Protein AF-A0A537ZH31-F1 (afdb_monomer_lite)

pLDDT: mean 86.93, std 9.53, range [62.97, 97.06]

Sequence (121 aa):
MSYESYLPGYWIRGWSGKWDDLPAAHFTSIAFDLACLVGLALVGLRFGGAPLAGALPFAWAAYPFTQYVSSSNTNDTIPAAFLIWGFWLVTSAWARGIFAALSSWTKFATLVVAPMWLTYP

Structure (mmCIF, N/CA/C/O backbone):
data_AF-A0A537ZH31-F1
#
_entry.id   AF-A0A537ZH31-F1
#
loop_
_atom_site.group_PDB
_atom_site.id
_atom_site.type_symbol
_atom_site.label_atom_id
_atom_site.label_alt_id
_atom_site.label_comp_id
_atom_site.label_asym_id
_atom_site.label_entity_id
_atom_site.label_seq_id
_atom_site.pdbx_PDB_ins_code
_atom_site.Cartn_x
_atom_site.Cartn_y
_atom_site.Cartn_z
_atom_site.occupancy
_atom_site.B_iso_or_equiv
_atom_site.auth_seq_id
_atom_site.auth_comp_id
_atom_site.auth_asym_id
_atom_site.auth_atom_id
_atom_site.pdbx_PDB_model_num
ATOM 1 N N . MET A 1 1 ? 16.050 -5.476 1.645 1.00 70.00 1 MET A N 1
ATOM 2 C CA . MET A 1 1 ? 14.801 -5.655 0.865 1.00 70.00 1 MET A CA 1
ATOM 3 C C . MET A 1 1 ? 14.870 -5.094 -0.550 1.00 70.00 1 MET A C 1
ATOM 5 O O . MET A 1 1 ? 14.326 -5.716 -1.455 1.00 70.00 1 MET A O 1
ATOM 9 N N . SER A 1 2 ? 15.489 -3.929 -0.767 1.00 69.38 2 SER A N 1
ATOM 10 C CA . SER A 1 2 ? 15.463 -3.272 -2.077 1.00 69.38 2 SER A CA 1
ATOM 11 C C . SER A 1 2 ? 16.132 -4.098 -3.188 1.00 69.38 2 SER A C 1
ATOM 13 O O . SER A 1 2 ? 15.527 -4.307 -4.231 1.00 69.38 2 SER A O 1
ATOM 15 N N . TYR A 1 3 ? 17.326 -4.651 -2.954 1.00 69.38 3 TYR A N 1
ATOM 16 C CA . TYR A 1 3 ? 18.035 -5.464 -3.956 1.00 69.38 3 TYR A CA 1
ATOM 17 C C . TYR A 1 3 ? 17.472 -6.886 -4.081 1.00 69.38 3 TYR A C 1
ATOM 19 O O . TYR A 1 3 ? 17.415 -7.456 -5.166 1.00 69.38 3 TYR A O 1
ATOM 27 N N . GLU A 1 4 ? 17.012 -7.452 -2.972 1.00 73.50 4 GLU A N 1
ATOM 28 C CA . GLU A 1 4 ? 16.483 -8.811 -2.895 1.00 73.50 4 GLU A CA 1
ATOM 29 C C . GLU A 1 4 ? 15.164 -8.948 -3.668 1.00 73.50 4 GLU A C 1
ATOM 31 O O . GLU A 1 4 ? 14.856 -10.012 -4.197 1.00 73.50 4 GLU A O 1
ATOM 36 N N . SER A 1 5 ? 14.411 -7.854 -3.803 1.00 69.31 5 SER A N 1
ATOM 37 C CA . SER A 1 5 ? 13.161 -7.807 -4.567 1.00 69.31 5 SER A CA 1
ATOM 38 C C . SER A 1 5 ? 13.322 -8.055 -6.073 1.00 69.31 5 SER A C 1
ATOM 40 O O . SER A 1 5 ? 12.347 -8.392 -6.746 1.00 69.31 5 SER A O 1
ATOM 42 N N . TYR A 1 6 ? 14.541 -7.931 -6.604 1.00 72.00 6 TYR A N 1
ATOM 43 C CA . TYR A 1 6 ? 14.856 -8.218 -8.003 1.00 72.00 6 TYR A CA 1
ATOM 44 C C . TYR A 1 6 ? 15.203 -9.694 -8.243 1.00 72.00 6 TYR A C 1
ATOM 46 O O . TYR A 1 6 ? 15.203 -10.136 -9.392 1.00 72.00 6 TYR A O 1
ATOM 54 N N . LEU A 1 7 ? 15.466 -10.479 -7.185 1.00 79.25 7 LEU A N 1
ATOM 55 C CA . LEU A 1 7 ? 15.885 -11.883 -7.300 1.00 79.25 7 LEU A CA 1
ATOM 56 C C . LEU A 1 7 ? 14.883 -12.762 -8.065 1.00 79.25 7 LEU A C 1
ATOM 58 O O . LEU A 1 7 ? 15.332 -13.519 -8.924 1.00 79.25 7 LEU A O 1
ATOM 62 N N . PRO A 1 8 ? 13.552 -12.660 -7.852 1.00 73.44 8 P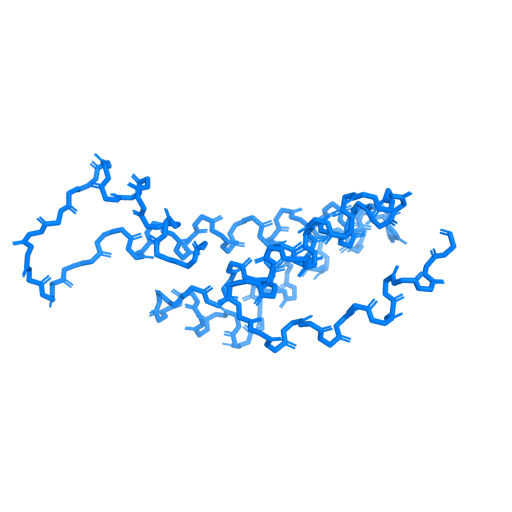RO A N 1
ATOM 63 C CA . PRO A 1 8 ? 12.599 -13.462 -8.618 1.00 73.44 8 PRO A CA 1
ATOM 64 C C . PRO A 1 8 ? 12.651 -13.156 -10.121 1.00 73.44 8 PRO A C 1
ATOM 66 O O . PRO A 1 8 ? 12.688 -14.071 -10.940 1.00 73.44 8 PRO A O 1
ATOM 69 N N . GLY A 1 9 ? 12.718 -11.873 -10.492 1.00 67.94 9 GLY A N 1
ATOM 70 C CA . GLY A 1 9 ? 12.831 -11.454 -11.890 1.00 67.94 9 GLY A CA 1
ATOM 71 C C . GLY A 1 9 ? 14.158 -11.883 -12.521 1.00 67.94 9 GLY A C 1
ATOM 72 O O . GLY A 1 9 ? 14.175 -12.372 -13.650 1.00 67.94 9 GLY A O 1
ATOM 73 N N . TYR A 1 10 ? 15.255 -11.785 -11.764 1.00 72.25 10 TYR A N 1
ATOM 74 C CA . TYR A 1 10 ? 16.574 -12.272 -12.166 1.00 72.25 10 TYR A CA 1
ATOM 75 C C . TYR A 1 10 ? 16.583 -13.789 -12.396 1.00 72.25 10 TYR A C 1
ATOM 77 O O . TYR A 1 10 ? 17.122 -14.247 -13.397 1.00 72.25 10 TYR A O 1
ATOM 85 N N . TRP A 1 11 ? 15.960 -14.584 -11.524 1.00 74.75 11 TRP A N 1
ATOM 86 C CA . TRP A 1 11 ? 15.910 -16.040 -11.693 1.00 74.75 11 TRP A CA 1
ATOM 87 C C . TRP A 1 11 ? 15.051 -16.487 -12.879 1.00 74.75 11 TRP A C 1
ATOM 89 O O . TRP A 1 11 ? 15.370 -17.498 -13.498 1.00 74.75 11 TRP A O 1
ATOM 99 N N . ILE A 1 12 ? 13.994 -15.745 -13.223 1.00 73.44 12 ILE A N 1
ATOM 100 C CA . ILE A 1 12 ? 13.119 -16.083 -14.357 1.00 73.44 12 ILE A CA 1
ATOM 101 C C . ILE A 1 12 ? 13.730 -15.644 -15.696 1.00 73.44 12 ILE A C 1
ATOM 103 O O . ILE A 1 12 ? 13.599 -16.354 -16.691 1.00 73.44 12 ILE A O 1
ATOM 107 N N . ARG A 1 13 ? 14.350 -14.458 -15.755 1.00 66.81 13 ARG A N 1
ATOM 108 C CA . ARG A 1 13 ? 14.764 -13.811 -17.018 1.00 66.81 13 ARG A CA 1
ATOM 109 C C . ARG A 1 13 ? 16.280 -13.689 -17.205 1.00 66.81 13 ARG A C 1
ATOM 111 O O . ARG A 1 13 ? 16.713 -13.382 -18.311 1.00 66.81 13 ARG A O 1
ATOM 118 N N . GLY A 1 14 ? 17.075 -13.942 -16.168 1.00 66.38 14 GLY A N 1
ATOM 119 C CA . GLY A 1 14 ? 18.524 -13.749 -16.176 1.00 66.38 14 GLY A CA 1
ATOM 120 C C . GLY A 1 14 ? 18.945 -12.276 -16.226 1.00 66.38 14 GLY A C 1
ATOM 121 O O . GLY A 1 14 ? 18.123 -11.360 -16.270 1.00 66.38 14 GLY A O 1
ATOM 122 N N . TRP A 1 15 ? 20.257 -12.050 -16.230 1.00 69.81 15 TRP A N 1
ATOM 123 C CA . TRP A 1 15 ? 20.868 -10.751 -16.505 1.00 69.81 15 TRP A CA 1
ATOM 124 C C . TRP A 1 15 ? 22.006 -10.947 -17.498 1.00 69.81 15 TRP A C 1
ATOM 126 O O . TRP A 1 15 ? 22.812 -11.865 -17.355 1.00 69.81 15 TRP A O 1
ATOM 136 N N . SER A 1 16 ? 22.080 -10.077 -18.496 1.00 68.81 16 SER A N 1
ATOM 137 C CA . SER A 1 16 ? 23.122 -10.106 -19.523 1.00 68.81 16 SER A CA 1
ATOM 138 C C . SER A 1 16 ? 24.468 -9.533 -19.048 1.00 68.81 16 SER A C 1
ATOM 140 O O . SER A 1 16 ? 25.460 -9.631 -19.770 1.00 68.81 16 SER A O 1
ATOM 142 N N . GLY A 1 17 ? 24.513 -8.894 -17.870 1.00 67.56 17 GLY A N 1
ATOM 143 C CA . GLY A 1 17 ? 25.688 -8.167 -17.373 1.00 67.56 17 GLY A CA 1
ATOM 144 C C . GLY A 1 17 ? 25.838 -6.749 -17.937 1.00 67.56 17 GLY A C 1
ATOM 145 O O . GLY A 1 17 ? 26.800 -6.058 -17.602 1.00 67.56 17 GLY A O 1
ATOM 146 N N . LYS A 1 18 ? 24.911 -6.299 -18.791 1.00 66.50 18 LYS A N 1
ATOM 147 C CA . LYS A 1 18 ? 24.897 -4.951 -19.372 1.00 66.50 18 LYS A CA 1
ATOM 148 C C . LYS A 1 18 ? 23.724 -4.141 -18.820 1.00 66.50 18 LYS A C 1
ATOM 150 O O . LYS A 1 18 ? 22.788 -4.681 -18.235 1.00 66.50 18 LYS A O 1
ATOM 155 N N . TRP A 1 19 ? 23.812 -2.822 -18.971 1.00 62.97 19 TRP A N 1
ATOM 156 C CA . TRP A 1 19 ? 22.700 -1.896 -18.741 1.00 62.97 19 TRP A CA 1
ATOM 157 C C . TRP A 1 19 ? 21.808 -1.868 -19.988 1.00 62.97 19 TRP A C 1
ATOM 159 O O . TRP A 1 19 ? 21.792 -0.898 -20.740 1.00 62.97 19 TRP A O 1
ATOM 169 N N . ASP A 1 20 ? 21.167 -2.997 -20.265 1.00 71.31 20 ASP A N 1
ATOM 170 C CA . ASP A 1 20 ? 20.261 -3.198 -21.393 1.00 71.31 20 ASP A CA 1
ATOM 171 C C . ASP A 1 20 ? 18.805 -3.294 -20.904 1.00 71.31 20 ASP A C 1
ATOM 173 O O . ASP A 1 20 ? 18.329 -2.373 -20.248 1.00 71.31 20 ASP A O 1
ATOM 177 N N . ASP A 1 21 ? 18.078 -4.367 -21.214 1.00 64.38 21 ASP A N 1
ATOM 178 C CA . ASP A 1 21 ? 16.613 -4.446 -21.076 1.00 64.38 21 ASP A CA 1
ATOM 179 C C . ASP A 1 21 ? 16.118 -4.635 -19.625 1.00 64.38 21 ASP A C 1
ATOM 181 O O . ASP A 1 21 ? 14.915 -4.684 -19.377 1.00 64.38 21 ASP A O 1
ATOM 185 N N . LEU A 1 22 ? 17.049 -4.791 -18.669 1.00 71.94 22 LEU A N 1
ATOM 186 C CA . LEU A 1 22 ? 16.832 -4.882 -17.211 1.00 71.94 22 LEU A CA 1
ATOM 187 C C . LEU A 1 22 ? 15.513 -5.582 -16.806 1.00 71.94 22 LEU A C 1
ATOM 189 O O . LEU A 1 22 ? 14.711 -5.040 -16.037 1.00 71.94 22 LEU A O 1
ATOM 193 N N . PRO A 1 23 ? 15.287 -6.831 -17.255 1.00 72.50 23 PRO A N 1
ATOM 194 C CA . PRO A 1 23 ? 13.990 -7.497 -17.136 1.00 72.50 23 PRO A CA 1
ATOM 195 C C . PRO A 1 23 ? 13.572 -7.740 -15.682 1.00 72.50 23 PRO A C 1
ATOM 197 O O . PRO A 1 23 ? 12.381 -7.762 -15.366 1.00 72.50 23 PRO A O 1
ATOM 200 N N . ALA A 1 24 ? 14.548 -7.887 -14.782 1.00 73.44 24 ALA A N 1
ATOM 201 C CA . ALA A 1 24 ? 14.295 -7.990 -13.354 1.00 73.44 24 ALA A CA 1
ATOM 202 C C . ALA A 1 24 ? 13.661 -6.708 -12.792 1.00 73.44 24 ALA A C 1
ATOM 204 O O . ALA A 1 24 ? 12.747 -6.797 -11.978 1.00 73.44 24 ALA A O 1
ATOM 205 N N . ALA A 1 25 ? 14.089 -5.529 -13.253 1.00 75.06 25 ALA A N 1
ATOM 206 C CA . ALA A 1 25 ? 13.548 -4.261 -12.779 1.00 75.06 25 ALA A CA 1
ATOM 207 C C . ALA A 1 25 ? 12.111 -4.031 -13.248 1.00 75.06 25 ALA A C 1
ATOM 209 O O . ALA A 1 25 ? 11.266 -3.626 -12.451 1.00 75.06 25 ALA A O 1
ATOM 210 N N . HIS A 1 26 ? 11.813 -4.385 -14.499 1.00 76.12 26 HIS A N 1
ATOM 211 C CA . HIS A 1 26 ? 10.456 -4.309 -15.042 1.00 76.12 26 HIS A CA 1
ATOM 212 C C . HIS A 1 26 ? 9.506 -5.228 -14.273 1.00 76.12 26 HIS A C 1
ATOM 214 O O . HIS A 1 26 ? 8.425 -4.815 -13.855 1.00 76.12 26 HIS A O 1
ATOM 220 N N . PHE A 1 27 ? 9.933 -6.472 -14.032 1.00 79.94 27 PHE A N 1
ATOM 221 C CA . PHE A 1 27 ? 9.132 -7.432 -13.283 1.00 79.94 27 PHE A CA 1
ATOM 222 C C . PHE A 1 27 ? 8.839 -6.942 -11.864 1.00 79.94 27 PHE A C 1
ATOM 224 O O . PHE A 1 27 ? 7.684 -6.938 -11.445 1.00 79.94 27 PHE A O 1
ATOM 231 N N . THR A 1 28 ? 9.868 -6.504 -11.135 1.00 79.44 28 THR A N 1
ATOM 232 C CA . THR A 1 28 ? 9.712 -6.014 -9.763 1.00 79.44 28 THR A CA 1
ATOM 233 C C . THR A 1 28 ? 8.814 -4.780 -9.721 1.00 79.44 28 THR A C 1
ATOM 235 O O . THR A 1 28 ? 7.898 -4.736 -8.903 1.00 79.44 28 THR A O 1
ATOM 238 N N . SER A 1 29 ? 8.999 -3.813 -10.622 1.00 81.44 29 SER A N 1
ATOM 239 C CA . SER A 1 29 ? 8.166 -2.606 -10.645 1.00 81.44 29 SER A CA 1
ATOM 240 C C . SER A 1 29 ? 6.687 -2.941 -10.873 1.00 81.44 29 SER A C 1
ATOM 242 O O . SER A 1 29 ? 5.845 -2.538 -10.070 1.00 81.44 29 SER A O 1
ATOM 244 N N . ILE A 1 30 ? 6.374 -3.773 -11.876 1.00 85.94 30 ILE A N 1
ATOM 245 C CA . ILE A 1 30 ? 4.996 -4.196 -12.183 1.00 85.94 30 ILE A CA 1
ATOM 246 C C . ILE A 1 30 ? 4.392 -5.010 -11.034 1.00 85.94 30 ILE A C 1
ATOM 248 O O . ILE A 1 30 ? 3.260 -4.760 -10.627 1.00 85.94 30 ILE A O 1
ATOM 252 N N . ALA A 1 31 ? 5.128 -5.984 -10.495 1.00 86.75 31 ALA A N 1
ATOM 253 C CA . ALA A 1 31 ? 4.615 -6.860 -9.446 1.00 86.75 31 ALA A CA 1
ATOM 254 C C . ALA A 1 31 ? 4.232 -6.075 -8.182 1.00 86.75 31 ALA A C 1
ATOM 256 O O . ALA A 1 31 ? 3.161 -6.299 -7.615 1.00 86.75 31 ALA A O 1
ATOM 257 N N . PHE A 1 32 ? 5.081 -5.136 -7.757 1.00 89.31 32 PHE A N 1
ATOM 258 C CA . PHE A 1 32 ? 4.800 -4.313 -6.583 1.00 89.31 32 PHE A CA 1
ATOM 259 C C . PHE A 1 32 ? 3.744 -3.236 -6.852 1.00 89.31 32 PHE A C 1
ATOM 261 O O . PHE A 1 32 ? 2.962 -2.940 -5.952 1.00 89.31 32 PHE A O 1
ATOM 268 N N . ASP A 1 33 ? 3.643 -2.708 -8.074 1.00 91.00 33 ASP A N 1
ATOM 269 C CA . ASP A 1 33 ? 2.561 -1.789 -8.445 1.00 91.00 33 ASP A CA 1
ATOM 270 C C . ASP A 1 33 ? 1.185 -2.481 -8.414 1.00 91.00 33 ASP A C 1
ATOM 272 O O . ASP A 1 33 ? 0.233 -1.982 -7.809 1.00 91.00 33 ASP A O 1
ATOM 276 N N . LEU A 1 34 ? 1.099 -3.711 -8.936 1.00 92.56 34 LEU A N 1
ATOM 277 C CA . LEU A 1 34 ? -0.097 -4.550 -8.811 1.00 92.56 34 LEU A CA 1
ATOM 278 C C . LEU A 1 34 ? -0.416 -4.877 -7.345 1.00 92.56 34 LEU A C 1
ATOM 280 O O . LEU A 1 34 ? -1.583 -4.858 -6.948 1.00 92.56 34 LEU A O 1
ATOM 284 N N . ALA A 1 35 ? 0.601 -5.141 -6.519 1.00 93.94 35 ALA A N 1
ATOM 285 C CA . ALA A 1 35 ? 0.409 -5.374 -5.089 1.00 93.94 35 ALA A CA 1
ATOM 286 C C . ALA A 1 35 ? -0.155 -4.137 -4.365 1.00 93.94 35 ALA A C 1
ATOM 288 O O . ALA A 1 35 ? -0.983 -4.299 -3.464 1.00 93.94 35 ALA A O 1
ATOM 289 N N . CYS A 1 36 ? 0.243 -2.922 -4.762 1.00 95.75 36 CYS A N 1
ATOM 290 C CA . CYS A 1 36 ? -0.353 -1.676 -4.272 1.00 95.75 36 CYS A CA 1
ATOM 291 C C . CYS A 1 36 ? -1.826 -1.563 -4.676 1.00 95.75 36 CYS A C 1
ATOM 293 O O . CYS A 1 36 ? -2.670 -1.309 -3.817 1.00 95.75 36 CYS A O 1
ATOM 295 N N . LEU A 1 37 ? -2.153 -1.800 -5.952 1.00 96.38 37 LEU A N 1
ATOM 296 C CA . LEU A 1 37 ? -3.529 -1.741 -6.462 1.00 96.38 37 LEU A CA 1
ATOM 297 C C . LEU A 1 37 ? -4.457 -2.715 -5.726 1.00 96.38 37 LEU A C 1
ATOM 299 O O . LEU A 1 37 ? -5.528 -2.323 -5.260 1.00 96.38 37 LEU A O 1
ATOM 303 N N . VAL A 1 38 ? -4.032 -3.971 -5.565 1.00 97.06 38 VAL A N 1
ATOM 304 C CA . VAL A 1 38 ? -4.801 -4.987 -4.831 1.00 97.06 38 VAL A CA 1
ATOM 305 C C . VAL A 1 38 ? -4.939 -4.605 -3.358 1.00 97.06 38 VAL A C 1
ATOM 307 O O . VAL A 1 38 ? -6.042 -4.650 -2.815 1.00 97.06 38 VAL A O 1
ATOM 310 N N . GLY A 1 39 ? -3.848 -4.185 -2.713 1.00 96.00 39 GLY A N 1
ATOM 311 C CA . GLY A 1 39 ? -3.877 -3.758 -1.316 1.00 96.00 39 GLY A CA 1
ATOM 312 C C . GLY A 1 39 ? -4.845 -2.593 -1.088 1.00 96.00 39 GLY A C 1
ATOM 313 O O . GLY A 1 39 ? -5.649 -2.632 -0.161 1.00 96.00 39 GLY A O 1
ATOM 314 N N . LEU A 1 40 ? -4.846 -1.593 -1.973 1.00 97.06 40 LEU A N 1
ATOM 315 C CA . LEU A 1 40 ? -5.762 -0.452 -1.913 1.00 97.06 40 LEU A CA 1
ATOM 316 C C . LEU A 1 40 ? -7.221 -0.851 -2.126 1.00 97.06 40 LEU A C 1
ATOM 318 O O . LEU A 1 40 ? -8.096 -0.319 -1.442 1.00 97.06 40 LEU A O 1
ATOM 322 N N . ALA A 1 41 ? -7.494 -1.807 -3.015 1.00 96.56 41 ALA A N 1
ATOM 323 C CA . ALA A 1 41 ? -8.839 -2.346 -3.188 1.00 96.56 41 ALA A CA 1
ATOM 324 C C . ALA A 1 41 ? -9.334 -2.994 -1.885 1.00 96.56 41 ALA A C 1
ATOM 326 O O . ALA A 1 41 ? -10.446 -2.719 -1.435 1.00 96.56 41 ALA A O 1
ATOM 327 N N . LEU A 1 42 ? -8.487 -3.796 -1.230 1.00 97.06 42 LEU A N 1
ATOM 328 C CA . LEU A 1 42 ? -8.804 -4.455 0.040 1.00 97.06 42 LEU A CA 1
ATOM 329 C C . LEU A 1 42 ? -8.965 -3.464 1.200 1.00 97.06 42 LEU A C 1
ATOM 331 O O . LEU A 1 42 ? -9.862 -3.629 2.029 1.00 97.06 42 LEU A O 1
ATOM 335 N N . VAL A 1 43 ? -8.135 -2.420 1.258 1.00 96.88 43 VAL A N 1
ATOM 336 C CA . VAL A 1 43 ? -8.293 -1.294 2.193 1.00 96.88 43 VAL A CA 1
ATOM 337 C C . VAL A 1 43 ? -9.637 -0.606 1.966 1.00 96.88 43 VAL A C 1
ATOM 339 O O . VAL A 1 43 ? -10.384 -0.390 2.920 1.00 96.88 43 VAL A O 1
ATOM 342 N N . GLY A 1 44 ? -9.975 -0.316 0.709 1.00 96.06 44 GLY A N 1
ATOM 343 C CA . GLY A 1 44 ? -11.246 0.293 0.344 1.00 96.06 44 GLY A CA 1
ATOM 344 C C . GLY A 1 44 ? -12.433 -0.561 0.773 1.00 96.06 44 GLY A C 1
ATOM 345 O O . GLY A 1 44 ? -13.321 -0.056 1.456 1.00 96.06 44 GLY A O 1
ATOM 346 N N . LEU A 1 45 ? -12.397 -1.869 0.490 1.00 96.44 45 LEU A N 1
ATOM 347 C CA . LEU A 1 45 ? -13.417 -2.820 0.942 1.00 96.44 45 LEU A CA 1
ATOM 348 C C . LEU A 1 45 ? -13.561 -2.822 2.466 1.00 96.44 45 LEU A C 1
ATOM 350 O O . LEU A 1 45 ? -14.682 -2.817 2.970 1.00 96.44 45 LEU A O 1
ATOM 354 N N . ARG A 1 46 ? -12.439 -2.808 3.195 1.00 94.69 46 ARG A N 1
ATOM 355 C CA . ARG A 1 46 ? -12.415 -2.891 4.659 1.00 94.69 46 ARG A CA 1
ATOM 356 C C . ARG A 1 46 ? -12.976 -1.644 5.344 1.00 94.69 46 ARG A C 1
ATOM 358 O O . ARG A 1 46 ? -13.669 -1.785 6.346 1.00 94.69 46 ARG A O 1
ATOM 365 N N . PHE A 1 47 ? -12.654 -0.449 4.851 1.00 93.81 47 PHE A N 1
ATOM 366 C CA . PHE A 1 47 ? -12.946 0.805 5.563 1.00 93.81 47 PHE A CA 1
ATOM 367 C C . PHE A 1 47 ? -14.036 1.672 4.917 1.00 93.81 47 PHE A C 1
ATOM 369 O O . PHE A 1 47 ? -14.578 2.542 5.591 1.00 93.81 47 PHE A O 1
ATOM 376 N N . GLY A 1 48 ? -14.380 1.453 3.644 1.00 92.06 48 GLY A N 1
ATOM 377 C CA . GLY A 1 48 ? -15.367 2.268 2.920 1.00 92.06 48 GLY A CA 1
ATOM 378 C C . GLY A 1 48 ? -16.222 1.512 1.899 1.00 92.06 48 GLY A C 1
ATOM 379 O O . GLY A 1 48 ? -16.912 2.141 1.097 1.00 92.06 48 GLY A O 1
ATOM 380 N N . GLY A 1 49 ? -16.193 0.176 1.912 1.00 95.06 49 GLY A N 1
ATOM 381 C CA . GLY A 1 49 ? -17.001 -0.678 1.042 1.00 95.06 49 GLY A CA 1
ATOM 382 C C . GLY A 1 49 ? -16.622 -0.630 -0.445 1.00 95.06 49 GLY A C 1
ATOM 383 O O . GLY A 1 49 ? -15.551 -0.165 -0.837 1.00 95.06 49 GLY A O 1
ATOM 384 N N . ALA A 1 50 ? -17.522 -1.137 -1.293 1.00 95.19 50 ALA A N 1
ATOM 385 C CA . ALA A 1 50 ? -17.299 -1.276 -2.736 1.00 95.19 50 ALA A CA 1
ATOM 386 C C . ALA A 1 50 ? -16.958 0.040 -3.476 1.00 95.19 50 ALA A C 1
ATOM 388 O O . ALA A 1 50 ? -16.079 0.005 -4.340 1.00 95.19 50 ALA A O 1
ATOM 389 N N . PRO A 1 51 ? -17.560 1.205 -3.153 1.00 95.81 51 PRO A N 1
ATOM 390 C CA . PRO A 1 51 ? -17.196 2.459 -3.814 1.00 95.81 51 PRO A CA 1
ATOM 391 C C . PRO A 1 51 ? -15.738 2.853 -3.558 1.00 95.81 51 PRO A C 1
ATOM 393 O O . PRO A 1 51 ? -15.017 3.206 -4.491 1.00 95.81 51 PRO A O 1
ATOM 396 N N . LEU A 1 52 ? -15.273 2.734 -2.309 1.00 95.00 52 LEU A N 1
ATOM 397 C CA . LEU A 1 52 ? -13.892 3.061 -1.958 1.00 95.00 52 LEU A CA 1
ATOM 398 C C . LEU A 1 52 ? -12.905 2.029 -2.525 1.00 95.00 52 LEU A C 1
ATOM 400 O O . LEU A 1 52 ? -11.801 2.390 -2.930 1.00 95.00 52 LEU A O 1
ATOM 404 N N . ALA A 1 53 ? -13.323 0.764 -2.614 1.00 94.81 53 ALA A N 1
ATOM 405 C CA . ALA A 1 53 ? -12.551 -0.305 -3.242 1.00 94.81 53 ALA A CA 1
ATOM 406 C C . ALA A 1 53 ? -12.282 -0.071 -4.733 1.00 94.81 53 ALA A C 1
ATOM 408 O O . ALA A 1 53 ? -11.242 -0.493 -5.225 1.00 94.81 53 ALA A O 1
ATOM 409 N N . GLY A 1 54 ? -13.193 0.598 -5.447 1.00 95.00 54 GLY A N 1
ATOM 410 C CA . GLY A 1 54 ? -12.960 1.030 -6.827 1.00 95.00 54 GLY A CA 1
ATOM 411 C C . GLY A 1 54 ? -12.153 2.328 -6.911 1.00 95.00 54 GLY A C 1
ATOM 412 O O . GLY A 1 54 ? -11.241 2.445 -7.728 1.00 95.00 54 GLY A O 1
ATOM 413 N N . ALA A 1 55 ? -12.456 3.295 -6.041 1.00 96.38 55 ALA A N 1
ATOM 414 C CA . ALA A 1 55 ? -11.850 4.621 -6.091 1.00 96.38 55 ALA A CA 1
ATOM 415 C C . ALA A 1 55 ? -10.351 4.623 -5.752 1.00 96.38 55 ALA A C 1
ATOM 417 O O . ALA A 1 55 ? -9.591 5.321 -6.418 1.00 96.38 55 ALA A O 1
ATOM 418 N N . LEU A 1 56 ? -9.903 3.858 -4.747 1.00 96.25 56 LEU A N 1
ATOM 419 C CA . LEU A 1 56 ? -8.498 3.883 -4.316 1.00 96.25 56 LEU A CA 1
ATOM 420 C C . LEU A 1 56 ? -7.523 3.309 -5.363 1.00 96.25 56 LEU A C 1
ATOM 422 O O . LEU A 1 56 ? -6.545 3.993 -5.671 1.00 96.25 56 LEU A O 1
ATOM 426 N N . PRO A 1 57 ? -7.756 2.121 -5.959 1.00 95.81 57 PRO A N 1
ATOM 427 C CA . PRO A 1 57 ? -6.904 1.624 -7.039 1.00 95.81 57 PRO A CA 1
ATOM 428 C C . PRO A 1 57 ? -6.956 2.525 -8.273 1.00 95.81 57 PRO A C 1
ATOM 430 O O . PRO A 1 57 ? -5.928 2.763 -8.900 1.00 95.81 57 PRO A O 1
ATOM 433 N N . PHE A 1 58 ? -8.131 3.076 -8.602 1.00 94.81 58 PHE A N 1
ATOM 434 C CA . PHE A 1 58 ? -8.254 4.031 -9.701 1.00 94.81 58 PHE A CA 1
ATOM 435 C C . PHE A 1 58 ? -7.415 5.289 -9.449 1.00 94.81 58 PHE A C 1
ATOM 437 O O . PHE A 1 58 ? -6.668 5.712 -10.326 1.00 94.81 58 PHE A O 1
ATOM 444 N N . ALA A 1 59 ? -7.481 5.855 -8.242 1.00 95.56 59 ALA A N 1
ATOM 445 C CA . ALA A 1 59 ? -6.674 7.008 -7.861 1.00 95.56 59 ALA A CA 1
ATOM 446 C C . ALA A 1 59 ? -5.172 6.695 -7.925 1.00 95.56 59 ALA A C 1
ATOM 448 O O . ALA A 1 59 ? -4.412 7.514 -8.430 1.00 95.56 59 ALA A O 1
ATOM 449 N N . TRP A 1 60 ? -4.745 5.507 -7.486 1.00 96.12 60 TRP A N 1
ATOM 450 C CA . TRP A 1 60 ? -3.356 5.061 -7.627 1.00 96.12 60 TRP A CA 1
ATOM 451 C C . TRP A 1 60 ? -2.920 4.975 -9.091 1.00 96.12 60 TRP A C 1
ATOM 453 O O . TRP A 1 60 ? -1.852 5.469 -9.435 1.00 96.12 60 TRP A O 1
ATOM 463 N N . ALA A 1 61 ? -3.740 4.398 -9.970 1.00 93.81 61 ALA A N 1
ATOM 464 C CA . ALA A 1 61 ? -3.422 4.290 -11.392 1.00 93.81 61 ALA A CA 1
ATOM 465 C C . ALA A 1 61 ? -3.440 5.651 -12.114 1.00 93.81 61 ALA A C 1
ATOM 467 O O . ALA A 1 61 ? -2.654 5.872 -13.029 1.00 93.81 61 ALA A O 1
ATOM 468 N N . ALA A 1 62 ? -4.312 6.573 -11.703 1.00 93.94 62 ALA A N 1
ATOM 469 C CA . ALA A 1 62 ? -4.440 7.897 -12.311 1.00 93.94 62 ALA A CA 1
ATOM 470 C C . ALA A 1 62 ? -3.421 8.921 -11.780 1.00 93.94 62 ALA A C 1
ATOM 472 O O . ALA A 1 62 ? -3.251 9.988 -12.372 1.00 93.94 62 ALA A O 1
ATOM 473 N N . TYR A 1 63 ? -2.760 8.639 -10.655 1.00 93.25 63 TYR A N 1
ATOM 474 C CA . TYR A 1 63 ? -1.842 9.583 -10.031 1.00 93.25 63 TYR A CA 1
ATOM 475 C C . TYR A 1 63 ? -0.517 9.661 -10.818 1.00 93.25 63 TYR A C 1
ATOM 477 O O . TYR A 1 63 ? 0.134 8.644 -11.061 1.00 93.25 63 TYR A O 1
ATOM 485 N N . PRO A 1 64 ? -0.065 10.860 -11.233 1.00 91.00 64 PRO A N 1
ATOM 486 C CA . PRO A 1 64 ? 1.065 10.985 -12.154 1.00 91.00 64 PRO A CA 1
ATOM 487 C C . PRO A 1 64 ? 2.385 10.472 -11.570 1.00 91.00 64 PRO A C 1
ATOM 489 O O . PRO A 1 64 ? 3.231 9.987 -12.314 1.00 91.00 64 PRO A O 1
ATOM 492 N N . PHE A 1 65 ? 2.576 10.533 -10.249 1.00 88.94 65 PHE A N 1
ATOM 493 C CA . PHE A 1 65 ? 3.826 10.086 -9.629 1.00 88.94 65 PHE A CA 1
ATOM 494 C C . PHE A 1 65 ? 3.926 8.562 -9.508 1.00 88.94 65 PHE A C 1
ATOM 496 O O . PHE A 1 65 ? 5.011 8.018 -9.685 1.00 88.94 65 PHE A O 1
ATOM 503 N N . THR A 1 66 ? 2.823 7.855 -9.260 1.00 88.81 66 THR A N 1
ATOM 504 C CA . THR A 1 66 ? 2.803 6.379 -9.270 1.00 88.81 66 THR A CA 1
ATOM 505 C C . THR A 1 66 ? 2.970 5.853 -10.693 1.00 88.81 66 THR A C 1
ATOM 507 O O . THR A 1 66 ? 3.741 4.922 -10.913 1.00 88.81 66 THR A O 1
ATOM 510 N N . GLN A 1 67 ? 2.369 6.523 -11.681 1.00 88.31 67 GLN A N 1
ATOM 511 C CA . GLN A 1 67 ? 2.623 6.240 -13.098 1.00 88.31 67 GLN A CA 1
ATOM 512 C C . GLN A 1 67 ? 4.076 6.506 -13.499 1.00 88.31 67 GLN A C 1
ATOM 514 O O . GLN A 1 67 ? 4.682 5.694 -14.199 1.00 88.31 67 GLN A O 1
ATOM 519 N N . TYR A 1 68 ? 4.667 7.605 -13.025 1.00 87.31 68 TYR A N 1
ATOM 520 C CA . TYR A 1 68 ? 6.080 7.904 -13.251 1.00 87.31 68 TYR A CA 1
ATOM 521 C C . TYR A 1 68 ? 6.995 6.833 -12.647 1.00 87.31 68 TYR A C 1
ATOM 523 O O . TYR A 1 68 ? 7.951 6.405 -13.294 1.00 87.31 68 TYR A O 1
ATOM 531 N N . VAL A 1 69 ? 6.677 6.353 -11.441 1.00 87.50 69 VAL A N 1
ATOM 532 C CA . VAL A 1 69 ? 7.402 5.263 -10.777 1.00 87.50 69 VAL A CA 1
ATOM 533 C C . VAL A 1 69 ? 7.345 3.970 -11.594 1.00 87.50 69 VAL A C 1
ATOM 535 O O . VAL A 1 69 ? 8.394 3.374 -11.847 1.00 87.50 69 VAL A O 1
ATOM 538 N N . SER A 1 70 ? 6.153 3.573 -12.052 1.00 85.31 70 SER A N 1
ATOM 539 C CA . SER A 1 70 ? 5.974 2.386 -12.896 1.00 85.31 70 SER A CA 1
ATOM 540 C C . SER A 1 70 ? 6.718 2.518 -14.231 1.00 85.31 70 SER A C 1
ATOM 542 O O . SER A 1 70 ? 7.447 1.613 -14.623 1.00 85.31 70 SER A O 1
ATOM 544 N N . SER A 1 71 ? 6.624 3.678 -14.887 1.00 85.69 71 SER A N 1
ATOM 545 C CA . SER A 1 71 ? 7.273 3.927 -16.184 1.00 85.69 71 SER A CA 1
ATOM 546 C C . SER A 1 71 ? 8.800 3.992 -16.092 1.00 85.69 71 SER A C 1
ATOM 548 O O . SER A 1 71 ? 9.495 3.679 -17.055 1.00 85.69 71 SER A O 1
ATOM 550 N N . SER A 1 72 ? 9.331 4.398 -14.936 1.00 84.31 72 SER A N 1
ATOM 551 C CA . SER A 1 72 ? 10.776 4.498 -14.691 1.00 84.31 72 SER A CA 1
ATOM 552 C C . SER A 1 72 ? 11.384 3.200 -14.157 1.00 84.31 72 SER A C 1
ATOM 554 O O . SER A 1 72 ? 12.585 3.158 -13.899 1.00 84.31 72 SER A O 1
ATOM 556 N N . ASN A 1 73 ? 10.570 2.161 -13.940 1.00 82.62 73 ASN A N 1
ATOM 557 C CA . ASN A 1 73 ? 10.977 0.892 -13.336 1.00 82.62 73 ASN A CA 1
ATOM 558 C C . ASN A 1 73 ? 11.726 1.057 -12.003 1.00 82.62 73 ASN A C 1
ATOM 560 O O . ASN A 1 73 ? 12.615 0.271 -11.671 1.00 82.62 73 ASN A O 1
ATOM 564 N N . THR A 1 74 ? 11.373 2.090 -11.231 1.00 80.69 74 THR A N 1
ATOM 565 C CA . THR A 1 74 ? 11.951 2.295 -9.900 1.00 80.69 74 THR A CA 1
ATOM 566 C C . THR A 1 74 ? 11.220 1.442 -8.868 1.00 80.69 74 THR A C 1
ATOM 568 O O . THR A 1 74 ? 10.056 1.066 -9.022 1.00 80.69 74 THR A O 1
ATOM 571 N N . ASN A 1 75 ? 11.917 1.151 -7.778 1.00 84.19 75 ASN A N 1
ATOM 572 C CA . ASN A 1 75 ? 11.445 0.337 -6.663 1.00 84.19 75 ASN A CA 1
ATOM 573 C C . ASN A 1 75 ? 10.681 1.131 -5.591 1.00 84.19 75 ASN A C 1
ATOM 575 O O . ASN A 1 75 ? 10.452 0.626 -4.493 1.00 84.19 75 ASN A O 1
ATOM 579 N N . ASP A 1 76 ? 10.278 2.365 -5.889 1.00 87.38 76 ASP A N 1
ATOM 580 C CA . ASP A 1 76 ? 9.469 3.209 -5.002 1.00 87.38 76 ASP A CA 1
ATOM 581 C C . ASP A 1 76 ? 8.099 2.607 -4.654 1.00 87.38 76 ASP A C 1
ATOM 583 O O . ASP A 1 76 ? 7.528 2.946 -3.617 1.00 87.38 76 ASP A O 1
ATOM 587 N N . THR A 1 77 ? 7.594 1.664 -5.454 1.00 90.12 77 THR A N 1
ATOM 588 C CA . THR A 1 77 ? 6.368 0.917 -5.138 1.00 90.12 77 THR A CA 1
ATOM 589 C C . THR A 1 77 ? 6.550 -0.095 -4.007 1.00 90.12 77 THR A C 1
ATOM 591 O O . THR A 1 77 ? 5.581 -0.398 -3.322 1.00 90.12 77 THR A O 1
ATOM 594 N N . ILE A 1 78 ? 7.768 -0.579 -3.731 1.00 90.31 78 ILE A N 1
ATOM 595 C CA . ILE A 1 78 ? 8.030 -1.556 -2.658 1.00 90.31 78 ILE A CA 1
ATOM 596 C C . ILE A 1 78 ? 7.678 -1.008 -1.265 1.00 90.31 78 ILE A C 1
ATOM 598 O O . ILE A 1 78 ? 6.874 -1.638 -0.570 1.00 90.31 78 ILE A O 1
ATOM 602 N N . PRO A 1 79 ? 8.237 0.138 -0.811 1.00 92.69 79 PRO A N 1
ATOM 603 C CA . PRO A 1 79 ? 7.873 0.683 0.493 1.00 92.69 79 PRO A CA 1
ATOM 604 C C . PRO A 1 79 ? 6.386 1.054 0.547 1.00 92.69 79 PRO A C 1
ATOM 606 O O . PRO A 1 79 ? 5.725 0.783 1.547 1.00 92.69 79 PRO A O 1
ATOM 609 N N . ALA A 1 80 ? 5.823 1.588 -0.543 1.00 93.00 80 ALA A N 1
ATOM 610 C CA . ALA A 1 80 ? 4.399 1.903 -0.609 1.00 93.00 80 ALA A CA 1
ATOM 611 C C . ALA A 1 80 ? 3.516 0.657 -0.431 1.00 93.00 80 ALA A C 1
ATOM 613 O O . ALA A 1 80 ? 2.580 0.689 0.367 1.00 93.00 80 ALA A O 1
ATOM 614 N N . ALA A 1 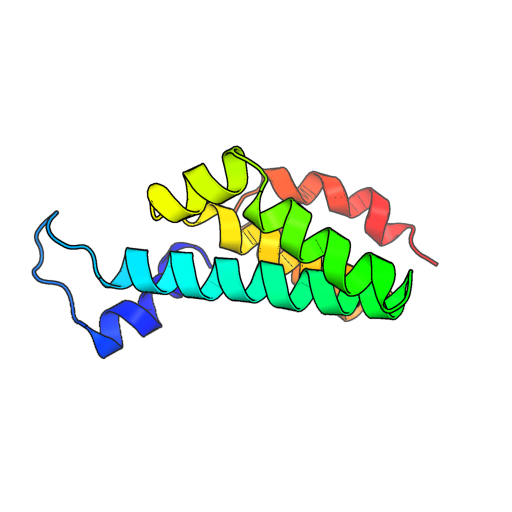81 ? 3.851 -0.457 -1.089 1.00 94.62 81 ALA A N 1
ATOM 615 C CA . ALA A 1 81 ? 3.151 -1.725 -0.928 1.00 94.62 81 ALA A CA 1
ATOM 616 C C . ALA A 1 81 ? 3.190 -2.178 0.534 1.00 94.62 81 ALA A C 1
ATOM 618 O O . ALA A 1 81 ? 2.144 -2.461 1.116 1.00 94.62 81 ALA A O 1
ATOM 619 N N . PHE A 1 82 ? 4.366 -2.181 1.171 1.00 95.06 82 PHE A N 1
ATOM 620 C CA . PHE A 1 82 ? 4.464 -2.551 2.583 1.00 95.06 82 PHE A CA 1
ATOM 621 C C . PHE A 1 82 ? 3.598 -1.665 3.479 1.00 95.06 82 PHE A C 1
ATOM 623 O O . PHE A 1 82 ? 2.906 -2.192 4.348 1.00 95.06 82 PHE A O 1
ATOM 630 N N . LEU A 1 83 ? 3.556 -0.352 3.247 1.00 95.12 83 LEU A N 1
ATOM 631 C CA . LEU A 1 83 ? 2.683 0.533 4.017 1.00 95.12 83 LEU A CA 1
ATOM 632 C C . LEU A 1 83 ? 1.193 0.250 3.785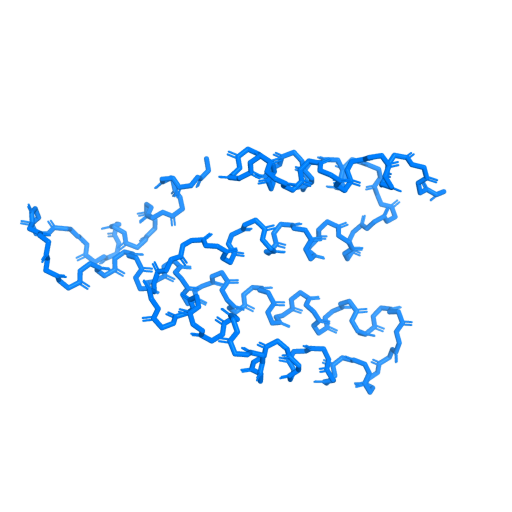 1.00 95.12 83 LEU A C 1
ATOM 634 O O . LEU A 1 83 ? 0.432 0.215 4.748 1.00 95.12 83 LEU A O 1
ATOM 638 N N . ILE A 1 84 ? 0.770 0.009 2.542 1.00 96.62 84 ILE A N 1
ATOM 639 C CA . ILE A 1 84 ? -0.627 -0.310 2.210 1.00 96.62 84 ILE A CA 1
ATOM 640 C C . ILE A 1 84 ? -1.059 -1.606 2.903 1.00 96.62 84 ILE A C 1
ATOM 642 O O . ILE A 1 84 ? -2.109 -1.644 3.544 1.00 96.62 84 ILE A O 1
ATOM 646 N N . TRP A 1 85 ? -0.238 -2.655 2.831 1.00 95.75 85 TRP A N 1
ATOM 647 C CA . TRP A 1 85 ? -0.528 -3.939 3.476 1.00 95.75 85 TRP A CA 1
ATOM 648 C C . TRP A 1 85 ? -0.460 -3.850 5.006 1.00 95.75 85 TRP A C 1
ATOM 650 O O . TRP A 1 85 ? -1.307 -4.425 5.692 1.00 95.75 85 TRP A O 1
ATOM 660 N N . GLY A 1 86 ? 0.472 -3.067 5.553 1.00 93.94 86 GLY A N 1
ATOM 661 C CA . GLY A 1 86 ? 0.529 -2.754 6.981 1.00 93.94 86 GLY A CA 1
ATOM 662 C C . GLY A 1 86 ? -0.713 -2.009 7.470 1.00 93.94 86 GLY A C 1
ATOM 663 O O . GLY A 1 86 ? -1.255 -2.350 8.520 1.00 93.94 86 GLY A O 1
ATOM 664 N N . PHE A 1 87 ? -1.216 -1.056 6.682 1.00 94.62 87 PHE A N 1
ATOM 665 C CA . PHE A 1 87 ? -2.454 -0.335 6.971 1.00 94.62 87 PHE A CA 1
ATOM 666 C C . PHE A 1 87 ? -3.686 -1.235 6.851 1.00 94.62 87 PHE A C 1
ATOM 668 O O . PHE A 1 87 ? -4.570 -1.210 7.707 1.00 94.62 87 PHE A O 1
ATOM 675 N N . TRP A 1 88 ? -3.737 -2.098 5.836 1.00 95.81 88 TRP A N 1
ATOM 676 C CA . TRP A 1 88 ? -4.799 -3.092 5.730 1.00 95.81 88 TRP A CA 1
ATOM 677 C C . TRP A 1 88 ? -4.828 -4.024 6.949 1.00 95.81 88 TRP A C 1
ATOM 679 O O . TRP A 1 88 ? -5.908 -4.397 7.397 1.00 95.81 88 TRP A O 1
ATOM 689 N N . LEU A 1 89 ? -3.668 -4.346 7.532 1.00 93.62 89 LEU A N 1
ATOM 690 C CA . LEU A 1 89 ? -3.506 -5.187 8.725 1.00 93.62 89 LEU A CA 1
ATOM 691 C C . LEU A 1 89 ? -3.355 -4.395 10.034 1.00 93.62 89 LEU A C 1
ATOM 693 O O . LEU A 1 89 ? -2.901 -4.953 11.034 1.00 93.62 89 LEU A O 1
ATOM 697 N N . VAL A 1 90 ? -3.767 -3.124 10.067 1.00 91.81 90 VAL A N 1
ATOM 698 C CA . VAL A 1 90 ? -3.511 -2.206 11.194 1.00 91.81 90 VAL A CA 1
ATOM 699 C C . VAL A 1 90 ? -4.048 -2.701 12.549 1.00 91.81 90 VAL A C 1
ATOM 701 O O . VAL A 1 90 ? -3.503 -2.365 13.598 1.00 91.81 90 VAL A O 1
ATOM 704 N N . THR A 1 91 ? -5.056 -3.578 12.554 1.00 90.31 91 THR A N 1
ATOM 705 C CA . THR A 1 91 ? -5.590 -4.199 13.781 1.00 90.31 91 THR A CA 1
ATOM 706 C C . THR A 1 91 ? -4.653 -5.218 14.433 1.00 90.31 91 THR A C 1
ATOM 708 O O . THR A 1 91 ? -4.873 -5.598 15.575 1.00 90.31 91 THR A O 1
ATOM 711 N N . SER A 1 92 ? -3.615 -5.687 13.737 1.00 91.75 92 SER A N 1
ATOM 712 C CA . SER A 1 92 ? -2.576 -6.542 14.313 1.00 91.75 92 SER A CA 1
ATOM 713 C C . SER A 1 92 ? -1.325 -5.713 14.588 1.00 91.75 92 SER A C 1
ATOM 715 O O . SER A 1 92 ? -0.644 -5.272 13.659 1.00 91.75 92 SER A O 1
ATOM 717 N N . ALA A 1 93 ? -1.003 -5.524 15.872 1.00 90.19 93 ALA A N 1
ATOM 718 C CA . ALA A 1 93 ? 0.171 -4.763 16.309 1.00 90.19 93 ALA A CA 1
ATOM 719 C C . ALA A 1 93 ? 1.479 -5.318 15.719 1.00 90.19 93 ALA A C 1
ATOM 721 O O . ALA A 1 93 ? 2.336 -4.561 15.261 1.00 90.19 93 ALA A O 1
ATOM 722 N N . TRP A 1 94 ? 1.596 -6.647 15.655 1.00 92.38 94 TRP A N 1
ATOM 723 C CA . TRP A 1 94 ? 2.735 -7.317 15.032 1.00 92.38 94 TRP A CA 1
ATOM 724 C C . TRP A 1 94 ? 2.802 -7.052 13.531 1.00 92.38 94 TRP A C 1
ATOM 726 O O . TRP A 1 94 ? 3.858 -6.672 13.030 1.00 92.38 94 TRP A O 1
ATOM 736 N N . ALA A 1 95 ? 1.686 -7.206 12.811 1.00 91.44 95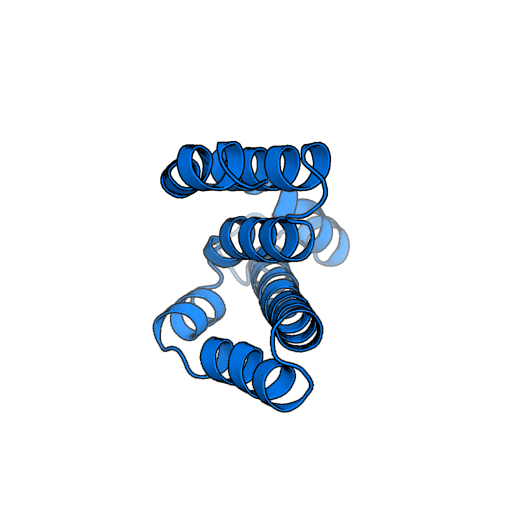 ALA A N 1
ATOM 737 C CA . ALA A 1 95 ? 1.677 -7.028 11.363 1.00 91.44 95 ALA A CA 1
ATOM 738 C C . ALA A 1 95 ? 2.045 -5.591 10.977 1.00 91.44 95 ALA A C 1
ATOM 740 O O . ALA A 1 95 ? 2.976 -5.392 10.200 1.00 91.44 95 ALA A O 1
ATOM 741 N N . ARG A 1 96 ? 1.392 -4.580 11.567 1.00 90.62 96 ARG A N 1
ATOM 742 C CA . ARG A 1 96 ? 1.701 -3.173 11.263 1.00 90.62 96 ARG A CA 1
ATOM 743 C C . ARG A 1 96 ? 3.152 -2.814 11.595 1.00 90.62 96 ARG A C 1
ATOM 745 O O . ARG A 1 96 ? 3.790 -2.116 10.815 1.00 90.62 96 ARG A O 1
ATOM 752 N N . GLY A 1 97 ? 3.696 -3.341 12.697 1.00 91.12 97 GLY A N 1
ATOM 753 C CA . GLY A 1 97 ? 5.098 -3.148 13.076 1.00 91.12 97 GLY A CA 1
ATOM 754 C C . GLY A 1 97 ? 6.071 -3.765 12.069 1.00 91.12 97 GLY A C 1
ATOM 755 O O . GLY A 1 97 ? 6.992 -3.088 11.615 1.00 91.12 97 GLY A O 1
ATOM 756 N N . ILE A 1 98 ? 5.831 -5.015 11.659 1.00 93.38 98 ILE A N 1
ATOM 757 C CA . ILE A 1 98 ? 6.645 -5.709 10.650 1.00 93.38 98 ILE A CA 1
ATOM 758 C C . ILE A 1 98 ? 6.607 -4.949 9.324 1.00 93.38 98 ILE A C 1
ATOM 760 O O . ILE A 1 98 ? 7.655 -4.654 8.758 1.00 93.38 98 ILE A O 1
ATOM 764 N N . PHE A 1 99 ? 5.423 -4.579 8.839 1.00 94.12 99 PHE A N 1
ATOM 765 C CA . PHE A 1 99 ? 5.282 -3.869 7.569 1.00 94.12 99 PHE A CA 1
ATOM 766 C C . PHE A 1 99 ? 5.898 -2.460 7.602 1.00 94.12 99 PHE A C 1
ATOM 768 O O . PHE A 1 99 ? 6.567 -2.069 6.645 1.00 94.12 99 PHE A O 1
ATOM 775 N N . ALA A 1 100 ? 5.771 -1.722 8.711 1.00 92.69 100 ALA A N 1
ATOM 776 C CA . ALA A 1 100 ? 6.457 -0.440 8.889 1.00 92.69 100 ALA A CA 1
ATOM 777 C C . ALA A 1 100 ? 7.987 -0.598 8.905 1.00 92.69 100 ALA A C 1
ATOM 779 O O . ALA A 1 100 ? 8.700 0.201 8.289 1.00 92.69 100 ALA A O 1
ATOM 780 N N . ALA A 1 101 ? 8.497 -1.642 9.566 1.00 91.81 101 ALA A N 1
ATOM 781 C CA . ALA A 1 101 ? 9.922 -1.950 9.602 1.00 91.81 101 ALA A CA 1
ATOM 782 C C . ALA A 1 101 ? 10.450 -2.341 8.214 1.00 91.81 101 ALA A C 1
ATOM 784 O O . ALA A 1 101 ? 11.455 -1.788 7.775 1.00 91.81 101 ALA A O 1
ATOM 785 N N . LEU A 1 102 ? 9.750 -3.219 7.487 1.00 93.00 102 LEU A N 1
ATOM 786 C CA . LEU A 1 102 ? 10.107 -3.632 6.123 1.00 93.00 102 LEU A CA 1
ATOM 787 C C . LEU A 1 102 ? 10.090 -2.457 5.138 1.00 93.00 102 LEU A C 1
ATOM 789 O O . LEU A 1 102 ? 11.003 -2.318 4.318 1.00 93.00 102 LEU A O 1
ATOM 793 N N . SER A 1 103 ? 9.092 -1.578 5.246 1.00 93.19 103 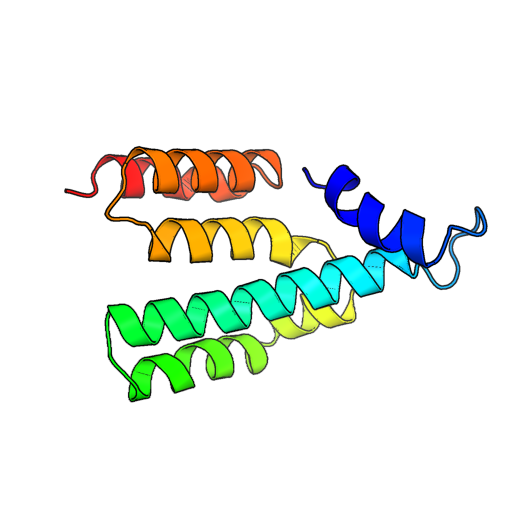SER A N 1
ATOM 794 C CA . SER A 1 103 ? 9.036 -0.342 4.465 1.00 93.19 103 SER A CA 1
ATOM 795 C C . SER A 1 103 ? 10.245 0.547 4.749 1.00 93.19 103 SER A C 1
ATOM 797 O O . SER A 1 103 ? 10.952 0.949 3.825 1.00 93.19 103 SER A O 1
ATOM 799 N N . SER A 1 104 ? 10.538 0.786 6.028 1.00 91.62 104 SER A N 1
ATOM 800 C CA . SER A 1 104 ? 11.623 1.683 6.449 1.00 91.62 104 SER A CA 1
ATOM 801 C C . SER A 1 104 ? 13.004 1.119 6.130 1.00 91.62 104 SER A C 1
ATOM 803 O O . SER A 1 104 ? 13.910 1.870 5.778 1.00 91.62 104 SER A O 1
ATOM 805 N N . TRP A 1 105 ? 13.148 -0.207 6.165 1.00 91.06 105 TRP A N 1
ATOM 806 C CA . TRP A 1 105 ? 14.339 -0.917 5.698 1.00 91.06 105 TRP A CA 1
ATOM 807 C C . TRP A 1 105 ? 14.535 -0.788 4.182 1.00 91.06 105 TRP A C 1
ATOM 809 O O . TRP A 1 105 ? 15.652 -0.896 3.679 1.00 91.06 105 TRP A O 1
ATOM 819 N N . THR A 1 106 ? 13.453 -0.572 3.431 1.00 86.88 106 THR A N 1
ATOM 820 C CA . THR A 1 106 ? 13.518 -0.342 1.984 1.00 86.88 106 THR A CA 1
ATOM 821 C C . THR A 1 106 ? 13.868 1.112 1.671 1.00 86.88 106 THR A C 1
ATOM 823 O O . THR A 1 106 ? 14.764 1.352 0.862 1.00 86.88 106 THR A O 1
ATOM 826 N N . LYS A 1 107 ? 13.202 2.075 2.324 1.00 86.12 107 LYS A N 1
ATOM 827 C CA . LYS A 1 107 ? 13.528 3.510 2.292 1.00 86.12 107 LYS A CA 1
ATOM 828 C C . LYS A 1 107 ? 13.219 4.154 3.650 1.00 86.12 107 LYS A C 1
ATOM 830 O O . LYS A 1 107 ? 12.063 4.203 4.059 1.00 86.12 107 LYS A O 1
ATOM 835 N N . PHE A 1 108 ? 14.229 4.734 4.307 1.00 88.88 108 PHE A N 1
ATOM 836 C CA . PHE A 1 108 ? 14.108 5.283 5.672 1.00 88.88 108 PHE A CA 1
ATOM 837 C C . PHE A 1 108 ? 13.008 6.336 5.852 1.00 88.88 108 PHE A C 1
ATOM 839 O O . PHE A 1 108 ? 12.460 6.456 6.945 1.00 88.88 108 PHE A O 1
ATOM 846 N N . ALA A 1 109 ? 12.657 7.073 4.792 1.00 88.75 109 ALA A N 1
ATOM 847 C CA . ALA A 1 109 ? 11.621 8.104 4.831 1.00 88.75 109 ALA A CA 1
ATOM 848 C C . ALA A 1 109 ? 10.276 7.587 5.372 1.00 88.75 109 ALA A C 1
ATOM 850 O O . ALA A 1 109 ? 9.550 8.330 6.028 1.00 88.75 109 ALA A O 1
ATOM 851 N N . THR A 1 110 ? 9.952 6.307 5.164 1.00 90.19 110 THR A N 1
ATOM 852 C CA . THR A 1 110 ? 8.681 5.749 5.638 1.00 90.19 110 THR A CA 1
ATOM 853 C C . THR A 1 110 ? 8.625 5.533 7.145 1.00 90.19 110 THR A C 1
ATOM 855 O O . THR A 1 110 ? 7.540 5.318 7.671 1.00 90.19 110 THR A O 1
ATOM 858 N N . LEU A 1 111 ? 9.742 5.646 7.870 1.00 91.06 111 LEU A N 1
ATOM 859 C CA . LEU A 1 111 ? 9.749 5.534 9.333 1.00 91.06 111 LEU A CA 1
ATOM 860 C C . LEU A 1 111 ? 8.891 6.623 9.999 1.00 91.06 111 LEU A C 1
ATOM 862 O O . LEU A 1 111 ? 8.453 6.458 11.135 1.00 91.06 111 LEU A O 1
ATOM 866 N N . VAL A 1 112 ? 8.573 7.697 9.268 1.00 92.38 112 VAL A N 1
ATOM 867 C CA . VAL A 1 112 ? 7.648 8.751 9.700 1.00 92.38 112 VAL A CA 1
ATOM 868 C C . VAL A 1 112 ? 6.264 8.221 10.097 1.00 92.38 112 VAL A C 1
ATOM 870 O O . VAL A 1 112 ? 5.600 8.843 10.922 1.00 92.38 112 VAL A O 1
ATOM 873 N N . VAL A 1 113 ? 5.827 7.063 9.580 1.00 89.38 113 VAL A N 1
ATOM 874 C CA . VAL A 1 113 ? 4.531 6.471 9.965 1.00 89.38 113 VAL A CA 1
ATOM 875 C C . VAL A 1 113 ? 4.567 5.771 11.328 1.00 89.38 113 VAL A C 1
ATOM 877 O O . VAL A 1 113 ? 3.514 5.494 11.902 1.00 89.38 113 VAL A O 1
ATOM 880 N N . ALA A 1 114 ? 5.756 5.493 11.875 1.00 89.75 114 ALA A N 1
ATOM 881 C CA . ALA A 1 114 ? 5.903 4.691 13.086 1.00 89.75 114 ALA A CA 1
ATOM 882 C C . ALA A 1 114 ? 5.197 5.301 14.313 1.00 89.75 114 ALA A C 1
ATOM 884 O O . ALA A 1 114 ? 4.437 4.571 14.951 1.00 89.75 114 ALA A O 1
ATOM 885 N N . PRO A 1 115 ? 5.332 6.608 14.631 1.00 90.94 115 PRO A N 1
ATOM 886 C CA . PRO A 1 115 ? 4.626 7.200 15.768 1.00 90.94 115 PRO A CA 1
ATOM 887 C C . PRO A 1 115 ? 3.103 7.070 15.655 1.00 90.94 115 PRO A C 1
ATOM 889 O O . PRO A 1 115 ? 2.440 6.775 16.643 1.00 90.94 115 PRO A O 1
ATOM 892 N N . MET A 1 116 ? 2.553 7.230 14.447 1.00 89.94 116 MET A N 1
ATOM 893 C CA . MET A 1 116 ? 1.112 7.133 14.197 1.00 89.94 116 MET A CA 1
ATOM 894 C C . MET A 1 116 ? 0.584 5.704 14.380 1.00 89.94 116 MET A C 1
ATOM 896 O O . MET A 1 116 ? -0.517 5.505 14.880 1.00 89.94 116 MET A O 1
ATOM 900 N N . TRP A 1 117 ? 1.342 4.688 13.969 1.00 90.81 117 TRP A N 1
ATOM 901 C CA . TRP A 1 117 ? 0.904 3.292 14.084 1.00 90.81 117 TRP A CA 1
ATOM 902 C C . TRP A 1 117 ? 1.167 2.690 15.465 1.00 90.81 117 TRP A C 1
ATOM 904 O O . TRP A 1 117 ? 0.507 1.725 15.855 1.00 90.81 117 TRP A O 1
ATOM 914 N N . LEU A 1 118 ? 2.105 3.258 16.224 1.00 89.19 118 LEU A N 1
ATOM 915 C CA . LEU A 1 118 ? 2.318 2.899 17.625 1.00 89.19 118 LEU A CA 1
ATOM 916 C C . LEU A 1 118 ? 1.127 3.295 18.501 1.00 89.19 118 LEU A C 1
ATOM 918 O O . LEU A 1 118 ? 0.800 2.562 19.429 1.00 89.19 118 LEU A O 1
ATOM 922 N N . THR A 1 119 ? 0.452 4.402 18.186 1.00 89.25 119 THR A N 1
ATOM 923 C CA . THR A 1 119 ? -0.706 4.896 18.946 1.00 89.25 119 THR A CA 1
ATOM 924 C C . THR A 1 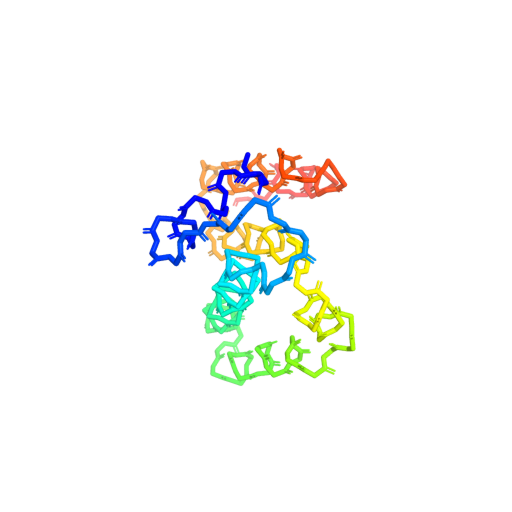119 ? -2.047 4.328 18.477 1.00 89.25 119 THR A C 1
ATOM 926 O O . THR A 1 119 ? -3.081 4.683 19.038 1.00 89.25 119 THR A O 1
ATOM 929 N N . TYR A 1 120 ? -2.054 3.451 17.466 1.00 83.94 120 TYR A N 1
ATOM 930 C CA . TYR A 1 120 ? -3.286 2.849 16.962 1.00 83.94 120 TYR A CA 1
ATOM 931 C C . TYR A 1 120 ? -3.882 1.861 17.992 1.00 83.94 120 TYR A C 1
ATOM 933 O O . TYR A 1 120 ? -3.155 0.940 18.399 1.00 83.94 120 TYR A O 1
ATOM 941 N N . PRO A 1 121 ? -5.156 2.046 18.400 1.00 76.06 121 PRO A N 1
ATOM 942 C CA . PRO A 1 121 ? -5.804 1.274 19.462 1.00 76.06 121 PRO A CA 1
ATOM 943 C C . PRO A 1 121 ? -6.040 -0.200 19.108 1.00 76.06 121 PRO A C 1
ATOM 945 O O . PRO A 1 121 ? -6.045 -0.556 17.904 1.00 76.06 121 PRO A O 1
#

Foldseek 3Di:
DQVVLLVVQCVVPNDPPDPPPSRSLLVSLVVLLVLLLCLQLLVCCVPPRDVSSVVRSVCCVPPVVNVVCNVVSHNPSVLSSLCSQLSSVLVDLVSVVVSLVRSCVNPVVSVVCVVVSVPRD

Radius of gyration: 15.4 Å; chains: 1; bounding box: 43×27×41 Å

Secondary structure (DSSP, 8-state):
-TTGGGHHHHHHH---SSSS--HHHHHHHHHHHHHHHHHHHHHHHHHHHHHHHHHHHHHHHH-HHHHHHHHTT-TTHHHHHHHHHHHHTTT-HHHHHHHHHHHHHH-GGGGGGHHHHHT--